Protein AF-A0A971B0M5-F1 (afdb_monomer_lite)

Foldseek 3Di:
DDPPDWDDDPQFHTFDDDPDQAWTWDWGDQPNDIDIDTFRDHPPPVCVVVSVVVVSVVSVVCSVCVVVVVLVVLVVVLVVVCVVVVPDRDDSVRSVVVVVVVVVVVVVVVVDDDDD

Secondary structure (DSSP, 8-state):
------EEETTTEEEEPPSSSSEEEEEEEETTEEEEEEEE--S-GGGHHHHHHHHHHHHHHHHHTHHHHHHHHHHHHHHHHHHH-TTSPPPHHHHHHHHHHHHHHHHHHTT-----

pLDDT: mean 78.03, std 14.75, range [38.59, 94.31]

Radius of gyration: 19.49 Å; chains: 1; bounding box: 58×27×53 Å

Structure (mmCIF, N/CA/C/O backbone):
data_AF-A0A971B0M5-F1
#
_entry.id   AF-A0A971B0M5-F1
#
loop_
_atom_site.group_PDB
_atom_site.id
_atom_site.type_symbol
_atom_site.label_atom_id
_atom_site.label_alt_id
_atom_site.label_comp_id
_atom_site.label_asym_id
_atom_site.label_entity_id
_atom_site.label_seq_id
_atom_site.pdbx_PDB_ins_code
_atom_site.Cartn_x
_atom_site.Cartn_y
_atom_site.Cartn_z
_atom_site.occupancy
_atom_site.B_iso_or_equiv
_atom_site.auth_seq_id
_atom_site.auth_comp_id
_atom_site.auth_asym_id
_atom_site.auth_atom_id
_atom_site.pdbx_PDB_model_num
ATOM 1 N N . MET A 1 1 ? 13.603 8.954 -29.233 1.00 38.59 1 MET A N 1
ATOM 2 C CA . MET A 1 1 ? 12.418 8.957 -28.355 1.00 38.59 1 MET A CA 1
ATOM 3 C C . MET A 1 1 ? 12.386 7.559 -27.781 1.00 38.59 1 MET A C 1
ATOM 5 O O . MET A 1 1 ? 12.290 6.630 -28.573 1.00 38.59 1 MET A O 1
ATOM 9 N N . ALA A 1 2 ? 12.732 7.412 -26.501 1.00 42.81 2 ALA A N 1
ATOM 10 C CA . ALA A 1 2 ? 12.862 6.099 -25.876 1.00 42.81 2 ALA A CA 1
ATOM 11 C C . ALA A 1 2 ? 11.480 5.440 -25.838 1.00 42.81 2 ALA A C 1
ATOM 13 O O . ALA A 1 2 ? 10.493 6.097 -25.517 1.00 42.81 2 ALA A O 1
ATOM 14 N N . SER A 1 3 ? 11.427 4.183 -26.268 1.00 47.09 3 SER A N 1
ATOM 15 C CA . SER A 1 3 ? 10.258 3.318 -26.146 1.00 47.09 3 SER A CA 1
ATOM 16 C C . SER A 1 3 ? 10.097 3.031 -24.661 1.00 47.09 3 SER A C 1
ATOM 18 O O . SER A 1 3 ? 10.818 2.192 -24.130 1.00 47.09 3 SER A O 1
ATOM 20 N N . SER A 1 4 ? 9.266 3.801 -23.960 1.00 60.88 4 SER A N 1
ATOM 21 C CA . SER A 1 4 ? 8.903 3.466 -22.586 1.00 60.88 4 SER A CA 1
ATOM 22 C C . SER A 1 4 ? 7.734 2.504 -22.694 1.00 60.88 4 SER A C 1
ATOM 24 O O . SER A 1 4 ? 6.579 2.910 -22.691 1.00 60.88 4 SER A O 1
ATOM 26 N N . ASP A 1 5 ? 8.048 1.243 -22.957 1.00 77.81 5 ASP A N 1
ATOM 27 C CA . ASP A 1 5 ? 7.043 0.192 -22.944 1.00 77.81 5 ASP A CA 1
ATOM 28 C C . ASP A 1 5 ? 6.656 -0.081 -21.483 1.00 77.81 5 ASP A C 1
ATOM 30 O O . ASP A 1 5 ? 7.489 0.024 -20.577 1.00 77.81 5 ASP A O 1
ATOM 34 N N . GLU A 1 6 ? 5.379 -0.377 -21.253 1.00 86.62 6 GLU A N 1
ATOM 35 C CA . GLU A 1 6 ? 4.846 -0.748 -19.941 1.00 86.62 6 GLU A CA 1
ATOM 36 C C . GLU A 1 6 ? 5.714 -1.830 -19.276 1.00 86.62 6 GLU A C 1
ATOM 38 O O . GLU A 1 6 ? 6.211 -2.755 -19.931 1.00 86.62 6 GLU A O 1
ATOM 43 N N . ILE A 1 7 ? 5.884 -1.744 -17.956 1.00 87.12 7 ILE A N 1
ATOM 44 C CA . ILE A 1 7 ? 6.569 -2.795 -17.198 1.00 87.12 7 ILE A CA 1
ATOM 45 C C . ILE A 1 7 ? 5.506 -3.744 -16.666 1.00 87.12 7 ILE A C 1
ATOM 47 O O . ILE A 1 7 ? 4.714 -3.383 -15.799 1.00 87.12 7 ILE A O 1
ATOM 51 N N . HIS A 1 8 ? 5.517 -4.982 -17.153 1.00 88.88 8 HIS A N 1
ATOM 52 C CA . HIS A 1 8 ? 4.670 -6.045 -16.624 1.00 88.88 8 HIS A CA 1
ATOM 53 C C . HIS A 1 8 ? 5.453 -6.882 -15.613 1.00 88.88 8 HIS A C 1
ATOM 55 O O . HIS A 1 8 ? 6.397 -7.590 -15.974 1.00 88.88 8 HIS A O 1
ATOM 61 N N . ASP A 1 9 ? 5.037 -6.838 -14.350 1.00 89.12 9 ASP A N 1
ATOM 62 C CA . ASP A 1 9 ? 5.635 -7.615 -13.272 1.00 89.12 9 ASP A CA 1
ATOM 63 C C . ASP A 1 9 ? 4.556 -8.394 -12.499 1.00 89.12 9 ASP A C 1
ATOM 65 O O . ASP A 1 9 ? 3.501 -7.851 -12.182 1.00 89.12 9 ASP A O 1
ATOM 69 N N . PRO A 1 10 ? 4.783 -9.674 -12.155 1.00 87.69 10 PRO A N 1
ATOM 70 C CA . PRO A 1 10 ? 3.789 -10.472 -11.436 1.00 87.69 10 PRO A CA 1
ATOM 71 C C . PRO A 1 10 ? 3.489 -9.977 -10.012 1.00 87.69 10 PRO A C 1
ATOM 73 O O . PRO A 1 10 ? 2.485 -10.391 -9.442 1.00 87.69 10 PRO A O 1
ATOM 76 N N . VAL A 1 11 ? 4.358 -9.152 -9.420 1.00 90.75 11 VAL A N 1
ATOM 77 C CA . VAL A 1 11 ? 4.182 -8.577 -8.078 1.00 90.75 11 VAL A CA 1
ATOM 78 C C . VAL A 1 11 ? 3.625 -7.159 -8.163 1.00 90.75 11 VAL A C 1
ATOM 80 O O . VAL A 1 11 ?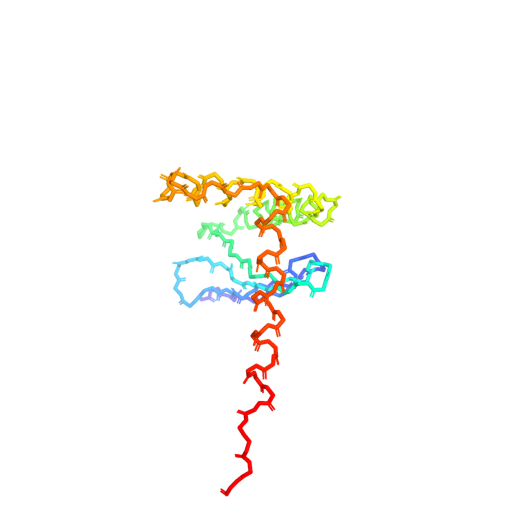 2.736 -6.816 -7.392 1.00 90.75 11 VAL A O 1
ATOM 83 N N . LEU A 1 12 ? 4.142 -6.339 -9.082 1.00 89.69 12 LEU A N 1
ATOM 84 C CA . LEU A 1 12 ? 3.735 -4.931 -9.212 1.00 89.69 12 LEU A CA 1
ATOM 85 C C . LEU A 1 12 ? 2.543 -4.719 -10.155 1.00 89.69 12 LEU A C 1
ATOM 87 O O . LEU A 1 12 ? 2.043 -3.607 -10.264 1.00 89.69 12 LEU A O 1
ATOM 91 N N . GLY A 1 13 ? 2.094 -5.757 -10.859 1.00 88.56 13 GLY A N 1
ATOM 92 C CA . GLY A 1 13 ? 1.100 -5.607 -11.913 1.00 88.56 13 GLY A CA 1
ATOM 93 C C . GLY A 1 13 ? 1.696 -4.936 -13.150 1.00 88.56 13 GLY A C 1
ATOM 94 O O . GLY A 1 13 ? 2.846 -5.181 -13.522 1.00 88.56 13 GLY A O 1
ATOM 95 N N . THR A 1 14 ? 0.889 -4.122 -13.826 1.00 91.38 14 THR A N 1
ATOM 96 C CA . THR A 1 14 ? 1.349 -3.345 -14.983 1.00 91.38 14 THR A CA 1
ATOM 97 C C . THR A 1 14 ? 1.656 -1.928 -14.531 1.00 91.38 14 THR A C 1
ATOM 99 O O . THR A 1 14 ? 0.761 -1.237 -14.053 1.00 91.38 14 THR A O 1
ATOM 102 N N . LEU A 1 15 ? 2.915 -1.516 -14.679 1.00 89.94 15 LEU A N 1
ATOM 103 C CA . LEU A 1 15 ? 3.342 -0.142 -14.467 1.00 89.94 15 LEU A CA 1
ATOM 104 C C . LEU A 1 15 ? 3.320 0.599 -15.799 1.00 89.94 15 LEU A C 1
ATOM 106 O O . LEU A 1 15 ? 4.006 0.218 -16.755 1.00 89.94 15 LEU A O 1
ATOM 110 N N . VAL A 1 16 ? 2.562 1.682 -15.825 1.00 89.50 16 VAL A N 1
ATOM 111 C CA . VAL A 1 16 ? 2.438 2.593 -16.950 1.00 89.50 16 VAL A CA 1
ATOM 112 C C . VAL A 1 16 ? 3.451 3.727 -16.762 1.00 89.50 16 VAL A C 1
ATOM 114 O O . VAL A 1 16 ? 3.527 4.311 -15.675 1.00 89.50 16 VAL A O 1
ATOM 117 N N . PRO A 1 17 ? 4.269 4.032 -17.784 1.00 85.69 17 PRO A N 1
ATOM 118 C CA . PRO A 1 17 ? 5.173 5.170 -17.727 1.00 85.69 17 PRO A CA 1
ATOM 119 C C . PRO A 1 17 ? 4.394 6.488 -17.697 1.00 85.69 17 PRO A C 1
ATOM 121 O O . PRO A 1 17 ? 3.337 6.590 -18.321 1.00 85.69 17 PRO A O 1
ATOM 124 N N . PRO A 1 18 ? 4.928 7.523 -17.039 1.00 81.50 18 PRO A N 1
ATOM 125 C CA . PRO A 1 18 ? 4.285 8.827 -17.015 1.00 81.50 18 PRO A CA 1
ATOM 126 C C . PRO A 1 18 ? 4.415 9.555 -18.366 1.00 81.50 18 PRO A C 1
ATOM 128 O O . PRO A 1 18 ? 5.421 9.426 -19.069 1.00 81.50 18 PRO A O 1
ATOM 131 N N . ASP A 1 19 ? 3.416 10.381 -18.699 1.00 73.88 19 ASP A N 1
ATOM 132 C CA . ASP A 1 19 ? 3.407 11.230 -19.907 1.00 73.88 19 ASP A CA 1
ATOM 133 C C . ASP A 1 19 ? 4.459 12.366 -19.861 1.00 73.88 19 ASP A C 1
ATOM 135 O O . ASP A 1 19 ? 4.890 12.887 -20.893 1.00 73.88 19 ASP A O 1
ATOM 139 N N . GLU A 1 20 ? 4.898 12.740 -18.659 1.00 71.69 20 GLU A N 1
ATOM 140 C CA . GLU A 1 20 ? 5.964 13.706 -18.361 1.00 71.69 20 GLU A CA 1
ATOM 141 C C . GLU A 1 20 ? 6.987 13.055 -17.406 1.00 71.69 20 GLU A C 1
ATOM 143 O O . GLU A 1 20 ? 6.683 12.020 -16.823 1.00 71.69 20 GLU A O 1
ATOM 148 N N . PRO A 1 21 ? 8.205 13.596 -17.197 1.00 68.94 21 PRO A N 1
ATOM 149 C CA . PRO A 1 21 ? 9.109 13.062 -16.174 1.00 68.94 21 PRO A CA 1
ATOM 150 C C . PRO A 1 21 ? 8.403 12.979 -14.811 1.00 68.94 21 PRO A C 1
ATOM 152 O O . PRO A 1 21 ? 8.003 14.007 -14.266 1.00 68.94 21 PRO A O 1
ATOM 155 N N . GLY A 1 22 ? 8.238 11.770 -14.272 1.00 73.81 22 GLY A N 1
ATOM 156 C CA . GLY A 1 22 ? 7.394 11.551 -13.101 1.00 73.81 22 GLY A CA 1
ATOM 157 C C . GLY A 1 22 ? 7.373 10.105 -12.612 1.00 73.81 22 GLY A C 1
ATOM 158 O O . GLY A 1 22 ? 8.252 9.304 -12.939 1.00 73.81 22 GLY A O 1
ATOM 159 N N . CYS A 1 23 ? 6.355 9.787 -11.818 1.00 85.56 23 CYS A N 1
ATOM 160 C CA . CYS A 1 23 ? 6.171 8.464 -11.240 1.00 85.56 23 CYS A CA 1
ATOM 161 C C . CYS A 1 23 ? 5.561 7.496 -12.253 1.00 85.56 23 CYS A C 1
ATOM 163 O O . CYS A 1 23 ? 4.607 7.830 -12.945 1.00 85.56 23 CYS A O 1
ATOM 165 N N . TRP A 1 24 ? 6.085 6.278 -12.295 1.00 88.94 24 TRP A N 1
ATOM 166 C CA . TRP A 1 24 ? 5.402 5.161 -12.930 1.00 88.94 24 TRP A CA 1
ATOM 167 C C . TRP A 1 24 ? 4.258 4.714 -12.036 1.00 88.94 24 TRP A C 1
ATOM 169 O O . TRP A 1 24 ? 4.457 4.524 -10.834 1.00 88.94 24 TRP A O 1
ATOM 179 N N . GLU A 1 25 ? 3.085 4.532 -12.620 1.00 90.62 25 GLU A N 1
ATOM 180 C CA . GLU A 1 25 ? 1.870 4.216 -11.879 1.00 90.62 25 GLU A CA 1
ATOM 181 C C . GLU A 1 25 ? 1.369 2.832 -12.255 1.00 90.62 25 GLU A C 1
ATOM 183 O O . GLU A 1 25 ? 1.443 2.416 -13.409 1.00 90.62 25 GLU A O 1
ATOM 188 N N . GLY A 1 26 ? 0.860 2.103 -11.278 1.00 90.31 26 GLY A N 1
ATOM 189 C CA . GLY A 1 26 ? 0.230 0.819 -11.512 1.00 90.31 26 GLY A CA 1
ATOM 190 C C . GLY A 1 26 ? -0.695 0.454 -10.376 1.00 90.31 26 GLY A C 1
ATOM 191 O O . GLY A 1 26 ? -0.816 1.170 -9.383 1.00 90.31 26 GLY A O 1
ATOM 192 N N . THR A 1 27 ? -1.318 -0.702 -10.523 1.00 91.19 27 THR A N 1
ATOM 193 C CA . THR A 1 27 ? -2.294 -1.195 -9.563 1.00 91.19 27 THR A CA 1
ATOM 194 C C . THR A 1 27 ? -2.005 -2.659 -9.270 1.00 91.19 27 THR A C 1
ATOM 196 O O . THR A 1 27 ? -1.757 -3.458 -10.178 1.00 91.19 27 THR A O 1
ATOM 199 N N . VAL A 1 28 ? -2.030 -3.013 -7.988 1.00 90.50 28 VAL A N 1
ATOM 200 C CA . VAL A 1 28 ? -1.725 -4.353 -7.480 1.00 90.50 28 VAL A CA 1
ATOM 201 C C . VAL A 1 28 ? -2.833 -4.810 -6.537 1.00 90.50 28 VAL A C 1
ATOM 203 O O . VAL A 1 28 ? -3.297 -4.054 -5.689 1.00 90.50 28 VAL A O 1
ATOM 206 N N . ASP A 1 29 ? -3.233 -6.077 -6.663 1.00 86.50 29 ASP A N 1
ATOM 207 C CA . ASP A 1 29 ? -4.103 -6.724 -5.683 1.00 86.50 29 ASP A CA 1
ATOM 208 C C . ASP A 1 29 ? -3.287 -7.181 -4.465 1.00 86.50 29 ASP A C 1
ATOM 210 O O . ASP A 1 29 ? -2.337 -7.968 -4.567 1.00 86.50 29 ASP A O 1
ATOM 214 N N . ILE A 1 30 ? -3.673 -6.692 -3.291 1.00 83.50 30 ILE A N 1
ATOM 215 C CA . ILE A 1 30 ? -3.158 -7.132 -1.998 1.00 83.50 30 ILE A CA 1
ATOM 216 C C . ILE A 1 30 ? -4.323 -7.744 -1.225 1.00 83.50 30 ILE A C 1
ATOM 218 O O . ILE A 1 30 ? -5.103 -7.048 -0.581 1.00 83.50 30 ILE A O 1
ATOM 222 N N . MET A 1 31 ? -4.427 -9.075 -1.275 1.00 80.88 31 MET A N 1
ATOM 223 C CA . MET A 1 31 ? -5.437 -9.850 -0.539 1.00 80.88 31 MET A CA 1
ATOM 224 C C . MET A 1 31 ? -6.885 -9.431 -0.858 1.00 80.88 31 MET A C 1
ATOM 226 O O . MET A 1 31 ? -7.728 -9.374 0.040 1.00 80.88 31 MET A O 1
ATOM 230 N N . GLY A 1 32 ? -7.186 -9.163 -2.131 1.00 79.81 32 GLY A N 1
ATOM 231 C CA . GLY A 1 32 ? -8.513 -8.726 -2.575 1.00 79.81 32 GLY A CA 1
ATOM 232 C C . GLY A 1 32 ? -8.769 -7.223 -2.437 1.00 79.81 32 GLY A C 1
ATOM 233 O O . GLY A 1 32 ? -9.896 -6.789 -2.680 1.00 79.81 32 GLY A O 1
ATOM 234 N N . LEU A 1 33 ? -7.766 -6.443 -2.019 1.00 79.75 33 LEU A N 1
ATOM 235 C CA . LEU A 1 33 ? -7.791 -4.985 -2.069 1.00 79.75 33 LEU A CA 1
ATOM 236 C C . LEU A 1 33 ? -6.961 -4.500 -3.256 1.00 79.75 33 LEU A C 1
ATOM 238 O O . LEU A 1 33 ? -5.776 -4.813 -3.358 1.00 79.75 33 LEU A O 1
ATOM 242 N N . GLU A 1 34 ? -7.576 -3.690 -4.105 1.00 85.06 34 GLU A N 1
ATOM 243 C CA . GLU A 1 34 ? -6.894 -2.992 -5.187 1.00 85.06 34 GLU A CA 1
ATOM 244 C C . GLU A 1 34 ? -6.109 -1.801 -4.611 1.00 85.06 34 GLU A C 1
ATOM 246 O O . GLU A 1 34 ? -6.687 -0.927 -3.962 1.00 85.06 34 GLU A O 1
ATOM 251 N N . VAL A 1 35 ? -4.785 -1.806 -4.782 1.00 84.50 35 VAL A N 1
ATOM 252 C CA . VAL A 1 35 ? -3.867 -0.796 -4.241 1.00 84.50 35 VAL A CA 1
ATOM 253 C C . VAL A 1 35 ? -3.113 -0.126 -5.380 1.00 84.50 35 VAL A C 1
ATOM 255 O O . VAL A 1 35 ? -2.409 -0.790 -6.145 1.00 84.50 35 VAL A O 1
ATOM 258 N N . ASP A 1 36 ? -3.218 1.198 -5.443 1.00 89.44 36 ASP A N 1
ATOM 259 C CA . ASP A 1 36 ? -2.435 2.016 -6.362 1.00 89.44 36 ASP A CA 1
ATOM 260 C C . ASP A 1 36 ? -0.987 2.125 -5.877 1.00 89.44 36 ASP A C 1
ATOM 262 O O . ASP A 1 36 ? -0.711 2.403 -4.705 1.00 89.44 36 ASP A O 1
ATOM 266 N N . ILE A 1 37 ? -0.047 1.921 -6.793 1.00 89.88 37 ILE A N 1
ATOM 267 C CA . ILE A 1 37 ? 1.384 2.086 -6.563 1.00 89.88 37 ILE A CA 1
ATOM 268 C C . ILE A 1 37 ? 1.933 3.169 -7.482 1.00 89.88 37 ILE A C 1
ATOM 270 O O . ILE A 1 37 ? 1.661 3.196 -8.679 1.00 89.88 37 ILE A O 1
ATOM 274 N N . ALA A 1 38 ? 2.754 4.042 -6.908 1.00 90.06 38 ALA A N 1
ATOM 275 C CA . ALA A 1 38 ? 3.487 5.069 -7.629 1.00 90.06 38 ALA A CA 1
ATOM 276 C C . ALA A 1 38 ? 4.979 4.907 -7.328 1.00 90.06 38 ALA A C 1
ATOM 278 O O . ALA A 1 38 ? 5.395 4.915 -6.167 1.00 90.06 38 ALA A O 1
ATOM 279 N N . ILE A 1 39 ? 5.786 4.737 -8.372 1.00 88.25 39 ILE A N 1
ATOM 280 C CA . ILE A 1 39 ? 7.224 4.497 -8.275 1.00 88.25 39 ILE A CA 1
ATOM 281 C C . ILE A 1 39 ? 7.945 5.649 -8.963 1.00 88.25 39 ILE A C 1
ATOM 283 O O . ILE A 1 39 ? 7.895 5.788 -10.184 1.00 88.25 39 ILE A O 1
ATOM 287 N N . ASP A 1 40 ? 8.642 6.466 -8.179 1.00 87.19 40 ASP A N 1
ATOM 288 C CA . ASP A 1 40 ? 9.512 7.506 -8.721 1.00 87.19 40 ASP A CA 1
ATOM 289 C C . ASP A 1 40 ? 10.769 6.856 -9.309 1.00 87.19 40 ASP A C 1
ATOM 291 O O . ASP A 1 40 ? 11.620 6.320 -8.590 1.00 87.19 40 ASP A O 1
ATOM 295 N N . ILE A 1 41 ? 10.851 6.857 -10.638 1.00 76.31 41 ILE A N 1
ATOM 296 C CA . ILE A 1 41 ? 11.998 6.344 -11.374 1.00 76.31 41 ILE A CA 1
ATOM 297 C C . ILE A 1 41 ? 12.734 7.569 -11.922 1.00 76.31 41 ILE A C 1
ATOM 299 O O . ILE A 1 41 ? 12.311 8.138 -12.933 1.00 76.31 41 ILE A O 1
ATOM 303 N N . PRO A 1 42 ? 13.845 7.993 -11.290 1.00 70.12 42 PRO A N 1
ATOM 304 C CA . PRO A 1 42 ? 14.632 9.099 -11.795 1.00 70.12 42 PRO A CA 1
ATOM 305 C C . PRO A 1 42 ? 15.080 8.739 -13.208 1.00 70.12 42 PRO A C 1
ATOM 307 O O . PRO A 1 42 ? 15.491 7.607 -13.450 1.00 70.12 42 PRO A O 1
ATOM 310 N N . GLY A 1 43 ? 15.021 9.700 -14.135 1.00 65.19 43 GLY A N 1
ATOM 311 C CA . GLY A 1 43 ? 15.207 9.500 -15.583 1.00 65.19 43 GLY A CA 1
ATOM 312 C C . GLY A 1 43 ? 16.571 8.958 -16.053 1.00 65.19 43 GLY A C 1
ATOM 313 O O . GLY A 1 43 ? 16.924 9.129 -17.217 1.00 65.19 43 GLY A O 1
ATOM 314 N N . ASN A 1 44 ? 17.365 8.341 -15.173 1.00 68.69 44 ASN A N 1
ATOM 315 C CA . ASN A 1 44 ? 18.442 7.439 -15.543 1.00 68.69 44 ASN A CA 1
ATOM 316 C C . ASN A 1 44 ? 17.908 5.990 -15.597 1.00 68.69 44 ASN A C 1
ATOM 318 O O . ASN A 1 44 ? 17.574 5.382 -14.585 1.00 68.69 44 ASN A O 1
ATOM 322 N N . GLU A 1 45 ? 17.868 5.405 -16.792 1.00 68.06 45 GLU A N 1
ATOM 323 C CA . GLU A 1 45 ? 17.426 4.012 -16.986 1.00 68.06 45 GLU A CA 1
ATOM 324 C C . GLU A 1 45 ? 18.335 2.996 -16.265 1.00 68.06 45 GLU A C 1
ATOM 326 O O . GLU A 1 45 ? 17.912 1.886 -15.957 1.00 68.06 45 GLU A O 1
ATOM 331 N N . SER A 1 46 ? 19.572 3.378 -15.920 1.00 76.62 46 SER A N 1
ATOM 332 C CA . SER A 1 46 ? 20.535 2.510 -15.227 1.00 76.62 46 SER A CA 1
ATOM 333 C C . SER A 1 46 ? 20.107 2.058 -13.828 1.00 76.62 46 SER A C 1
ATOM 335 O O . SER A 1 46 ? 20.678 1.103 -13.307 1.00 76.62 46 SER A O 1
ATOM 337 N N . GLN A 1 47 ? 19.145 2.741 -13.203 1.00 80.19 47 GLN A N 1
ATOM 338 C CA . GLN A 1 47 ? 18.625 2.392 -11.876 1.00 80.19 47 GLN A CA 1
ATOM 339 C C . GLN A 1 47 ? 17.231 1.765 -11.921 1.00 80.19 47 GLN A C 1
ATOM 341 O O . GLN A 1 47 ? 16.753 1.317 -10.879 1.00 80.19 47 GLN A O 1
ATOM 346 N N . LEU A 1 48 ? 16.606 1.688 -13.102 1.00 81.31 48 LEU A N 1
ATOM 347 C CA . LEU A 1 48 ? 15.242 1.194 -13.269 1.00 81.31 48 LEU A CA 1
ATOM 348 C C . LEU A 1 48 ? 15.060 -0.187 -12.626 1.00 81.31 48 LEU A C 1
ATOM 350 O O . LEU A 1 48 ? 14.192 -0.366 -11.776 1.00 81.31 48 LEU A O 1
ATOM 354 N N . GLU A 1 49 ? 15.929 -1.141 -12.965 1.00 83.50 49 GLU A N 1
ATOM 355 C CA . GLU A 1 49 ? 15.856 -2.509 -12.440 1.00 83.50 49 GLU A CA 1
ATOM 356 C C . GLU A 1 49 ? 15.985 -2.563 -10.912 1.00 83.50 49 GLU A C 1
ATOM 358 O O . GLU A 1 49 ? 15.273 -3.320 -10.257 1.00 83.50 49 GLU A O 1
ATOM 363 N N . ALA A 1 50 ? 16.869 -1.747 -10.330 1.00 87.44 50 ALA A N 1
ATOM 364 C CA . ALA A 1 50 ? 17.092 -1.722 -8.887 1.00 87.44 50 ALA A CA 1
ATOM 365 C C . ALA A 1 50 ? 15.898 -1.120 -8.133 1.00 87.44 50 ALA A C 1
ATOM 367 O O . ALA A 1 50 ? 15.518 -1.621 -7.075 1.00 87.44 50 ALA A O 1
ATOM 368 N N . ILE A 1 51 ? 15.287 -0.071 -8.686 1.00 88.50 51 ILE A N 1
ATOM 369 C CA . ILE A 1 51 ? 14.113 0.586 -8.101 1.00 88.50 51 ILE A CA 1
ATOM 370 C C . ILE A 1 51 ? 12.891 -0.326 -8.194 1.00 88.50 51 ILE A C 1
ATOM 372 O O . ILE A 1 51 ? 12.190 -0.512 -7.202 1.00 88.50 51 ILE A O 1
ATOM 376 N N . VAL A 1 52 ? 12.680 -0.962 -9.349 1.00 87.50 52 VAL A N 1
ATOM 377 C CA . VAL A 1 52 ? 11.617 -1.957 -9.533 1.00 87.50 52 VAL A CA 1
ATOM 378 C C . VAL A 1 52 ? 11.820 -3.140 -8.583 1.00 87.50 52 VAL A C 1
ATOM 380 O O . VAL A 1 52 ? 10.872 -3.562 -7.926 1.00 87.50 52 VAL A O 1
ATOM 383 N N . ALA A 1 53 ? 13.047 -3.652 -8.437 1.00 90.25 53 ALA A N 1
ATOM 384 C CA . ALA A 1 53 ? 13.342 -4.724 -7.485 1.00 90.25 53 ALA A CA 1
ATOM 385 C C . ALA A 1 53 ? 13.022 -4.322 -6.037 1.00 90.25 53 ALA A C 1
ATOM 387 O O . ALA A 1 53 ? 12.383 -5.089 -5.319 1.00 90.25 53 ALA A O 1
ATOM 388 N N . PHE A 1 54 ? 13.393 -3.108 -5.627 1.00 91.00 54 PHE A N 1
ATOM 389 C CA . PHE A 1 54 ? 13.062 -2.592 -4.301 1.00 91.00 54 PHE A CA 1
ATOM 390 C C . PHE A 1 54 ? 11.547 -2.449 -4.095 1.00 91.00 54 PHE A C 1
ATOM 392 O O . PHE A 1 54 ? 11.020 -2.893 -3.076 1.00 91.00 54 PHE A O 1
ATOM 399 N N . ALA A 1 55 ? 10.821 -1.907 -5.076 1.00 91.25 55 ALA A N 1
ATOM 400 C CA . ALA A 1 55 ? 9.364 -1.805 -5.014 1.00 91.25 55 ALA A CA 1
ATOM 401 C C . ALA A 1 55 ? 8.705 -3.185 -4.838 1.00 91.25 55 ALA A C 1
ATOM 403 O O . ALA A 1 55 ? 7.782 -3.334 -4.036 1.00 91.25 55 ALA A O 1
ATOM 404 N N . LYS A 1 56 ? 9.221 -4.222 -5.514 1.00 92.19 56 LYS A N 1
ATOM 405 C CA . LYS A 1 56 ? 8.744 -5.606 -5.346 1.00 92.19 56 LYS A CA 1
ATOM 406 C C . LYS A 1 56 ? 8.948 -6.115 -3.931 1.00 92.19 56 LYS A C 1
ATOM 408 O O . LYS A 1 56 ? 8.048 -6.739 -3.380 1.00 92.19 56 LYS A O 1
ATOM 413 N N . GLU A 1 57 ? 10.114 -5.867 -3.341 1.00 94.31 57 GLU A N 1
ATOM 414 C CA . GLU A 1 57 ? 10.385 -6.262 -1.956 1.00 94.31 57 GLU A CA 1
ATOM 415 C C . GLU A 1 57 ? 9.408 -5.597 -0.983 1.00 94.31 57 GLU A C 1
ATOM 417 O O . GLU A 1 57 ? 8.905 -6.265 -0.079 1.00 94.31 57 GLU A O 1
ATOM 422 N N . VAL A 1 58 ? 9.078 -4.321 -1.201 1.00 90.25 58 VAL A N 1
ATOM 423 C CA . VAL A 1 58 ? 8.086 -3.598 -0.393 1.00 90.25 58 VAL A CA 1
ATOM 424 C C . VAL A 1 58 ? 6.696 -4.217 -0.538 1.00 90.25 58 VAL A C 1
ATOM 426 O O . VAL A 1 58 ? 6.072 -4.532 0.474 1.00 90.25 58 VAL A O 1
ATOM 429 N N . VAL A 1 59 ? 6.217 -4.453 -1.763 1.00 90.62 59 VAL A N 1
ATOM 430 C CA . VAL A 1 59 ? 4.893 -5.063 -1.989 1.00 90.62 59 VAL A CA 1
ATOM 431 C C . VAL A 1 59 ? 4.819 -6.467 -1.388 1.00 90.62 59 VAL A C 1
ATOM 433 O O . VAL A 1 59 ? 3.865 -6.777 -0.676 1.00 90.62 59 VAL A O 1
ATOM 436 N N . LEU A 1 60 ? 5.846 -7.300 -1.584 1.00 91.69 60 LEU A N 1
ATOM 437 C CA . LEU A 1 60 ? 5.915 -8.636 -0.982 1.00 91.69 60 LEU A CA 1
ATOM 438 C C . LEU A 1 60 ? 5.939 -8.573 0.548 1.00 91.69 60 LEU A C 1
ATOM 440 O O . LEU A 1 60 ? 5.310 -9.399 1.212 1.00 91.69 60 LEU A O 1
ATOM 444 N N . PHE A 1 61 ? 6.643 -7.596 1.123 1.00 90.56 61 PHE A N 1
ATOM 445 C CA . PHE A 1 61 ? 6.644 -7.376 2.564 1.00 90.56 61 PHE A CA 1
ATOM 446 C C . PHE A 1 61 ? 5.248 -7.008 3.072 1.00 90.56 61 PHE A C 1
ATOM 448 O O . PHE A 1 61 ? 4.800 -7.595 4.058 1.00 90.56 61 PHE A O 1
ATOM 455 N N . VAL A 1 62 ? 4.551 -6.087 2.399 1.00 87.44 62 VAL A N 1
ATOM 456 C CA . VAL A 1 62 ? 3.179 -5.693 2.753 1.00 87.44 62 VAL A CA 1
ATOM 457 C C . VAL A 1 62 ? 2.235 -6.887 2.641 1.00 87.44 62 VAL A C 1
ATOM 459 O O . VAL A 1 62 ? 1.517 -7.164 3.594 1.00 87.44 62 VAL A O 1
ATOM 462 N N . GLN A 1 63 ? 2.294 -7.654 1.550 1.00 87.81 63 GLN A N 1
ATOM 463 C CA . GLN A 1 63 ? 1.489 -8.868 1.371 1.00 87.81 63 GLN A CA 1
ATOM 464 C C . GLN A 1 63 ? 1.739 -9.901 2.482 1.00 87.81 63 GLN A C 1
ATOM 466 O O . GLN A 1 63 ? 0.798 -10.488 3.010 1.00 87.81 63 GLN A O 1
ATOM 471 N N . ALA A 1 64 ? 2.997 -10.113 2.877 1.00 90.38 64 ALA A N 1
ATOM 472 C CA . ALA A 1 64 ? 3.348 -11.073 3.924 1.00 90.38 64 ALA A CA 1
ATOM 473 C C . ALA A 1 64 ? 3.000 -10.596 5.346 1.00 90.38 64 ALA A C 1
ATOM 475 O O . ALA A 1 64 ? 2.875 -11.419 6.253 1.00 90.38 64 ALA A O 1
ATOM 476 N N . ASN A 1 65 ? 2.873 -9.283 5.558 1.00 89.12 65 ASN A N 1
ATOM 477 C CA . ASN A 1 65 ? 2.659 -8.671 6.873 1.00 89.12 65 ASN A CA 1
ATOM 478 C C . ASN A 1 65 ? 1.350 -7.879 6.948 1.00 89.12 65 ASN A C 1
ATOM 480 O O . ASN A 1 65 ? 1.203 -7.032 7.829 1.00 89.12 65 ASN A O 1
ATOM 484 N N . GLU A 1 66 ? 0.410 -8.161 6.050 1.00 84.19 66 GLU A N 1
ATOM 485 C CA . GLU A 1 66 ? -0.792 -7.364 5.819 1.00 84.19 66 GLU A CA 1
ATOM 486 C C . GLU A 1 66 ? -1.531 -7.051 7.122 1.00 84.19 66 GLU A C 1
ATOM 488 O O . GLU A 1 66 ? -1.740 -5.884 7.439 1.00 84.19 66 GLU A O 1
ATOM 493 N N . SER A 1 67 ? -1.816 -8.062 7.947 1.00 82.94 67 SER A N 1
ATOM 494 C CA . SER A 1 67 ? -2.571 -7.853 9.188 1.00 82.94 67 SER A CA 1
ATOM 495 C C . SER A 1 67 ? -1.850 -6.917 10.159 1.00 82.94 67 SER A C 1
ATOM 497 O O . SER A 1 67 ? -2.478 -6.072 10.789 1.00 82.94 67 SER A O 1
ATOM 499 N N . ARG A 1 68 ? -0.516 -6.997 10.233 1.00 85.25 68 ARG A N 1
ATOM 500 C CA . ARG A 1 68 ? 0.289 -6.105 11.077 1.00 85.25 68 ARG A CA 1
ATOM 501 C C . ARG A 1 68 ? 0.349 -4.686 10.507 1.00 85.25 68 ARG A C 1
ATOM 503 O O . ARG A 1 68 ? 0.321 -3.723 11.273 1.00 85.25 68 ARG A O 1
ATOM 510 N N . VAL A 1 69 ? 0.459 -4.548 9.185 1.00 82.88 69 VAL A N 1
ATOM 511 C CA . VAL A 1 69 ? 0.425 -3.243 8.506 1.00 82.88 69 VAL A CA 1
ATOM 512 C C . VAL A 1 69 ? -0.934 -2.583 8.733 1.00 82.88 69 VAL A C 1
ATOM 514 O O . VAL A 1 69 ? -0.980 -1.425 9.140 1.00 82.88 69 VAL A O 1
ATOM 517 N N . ARG A 1 70 ? -2.026 -3.341 8.588 1.00 80.81 70 ARG A N 1
ATOM 518 C CA . ARG A 1 70 ? -3.393 -2.889 8.860 1.00 80.81 70 ARG A CA 1
ATOM 519 C C . ARG A 1 70 ? -3.570 -2.448 10.308 1.00 80.81 70 ARG A C 1
ATOM 521 O O . ARG A 1 70 ? -4.083 -1.363 10.549 1.00 80.81 70 ARG A O 1
ATOM 528 N N . GLU A 1 71 ? -3.117 -3.246 11.273 1.00 84.62 71 GLU A N 1
ATOM 529 C CA . GLU A 1 71 ? -3.164 -2.869 12.692 1.00 84.62 71 GLU A CA 1
ATOM 530 C C . GLU A 1 71 ? -2.377 -1.587 12.976 1.00 84.62 71 GLU A C 1
ATOM 532 O O . GLU A 1 71 ? -2.844 -0.730 13.723 1.00 84.62 71 GLU A O 1
ATOM 537 N N . THR A 1 72 ? -1.202 -1.432 12.364 1.00 86.06 72 THR A N 1
ATOM 538 C CA . THR A 1 72 ? -0.383 -0.222 12.517 1.00 86.06 72 THR A CA 1
ATOM 539 C C . THR A 1 72 ? -1.110 0.996 11.948 1.00 86.06 72 THR A C 1
ATOM 541 O O . THR A 1 72 ? -1.249 1.990 12.653 1.00 86.06 72 THR A O 1
ATOM 544 N N . ALA A 1 73 ? -1.664 0.889 10.737 1.00 82.94 73 ALA A N 1
ATOM 545 C CA . ALA A 1 73 ? -2.421 1.965 10.102 1.00 82.94 73 ALA A CA 1
ATOM 546 C C . ALA A 1 73 ? -3.666 2.368 10.912 1.00 82.94 73 ALA A C 1
ATOM 548 O O . ALA A 1 73 ? -3.931 3.554 11.090 1.00 82.94 73 ALA A O 1
ATOM 549 N N . VAL A 1 74 ? -4.410 1.396 11.455 1.00 84.06 74 VAL A N 1
ATOM 550 C CA . VAL A 1 74 ? -5.570 1.663 12.324 1.00 84.06 74 VAL A CA 1
ATOM 551 C C . VAL A 1 74 ? -5.148 2.416 13.585 1.00 84.06 74 VAL A C 1
ATOM 553 O O . VAL A 1 74 ? -5.829 3.359 13.979 1.00 84.06 74 VAL A O 1
ATOM 556 N N . ASN A 1 75 ? -4.030 2.036 14.205 1.00 85.94 75 ASN A N 1
ATOM 557 C CA . ASN A 1 75 ? -3.538 2.707 15.407 1.00 85.94 75 ASN A CA 1
ATOM 558 C C . ASN A 1 75 ? -3.053 4.136 15.124 1.00 85.94 75 ASN A C 1
ATOM 560 O O . ASN A 1 75 ? -3.345 5.029 15.915 1.00 85.94 75 ASN A O 1
ATOM 564 N N . GLU A 1 76 ? -2.358 4.362 14.007 1.00 87.06 76 GLU A N 1
ATOM 565 C CA . GLU A 1 76 ? -1.919 5.704 13.595 1.00 87.06 76 GLU A CA 1
ATOM 566 C C . GLU A 1 76 ? -3.116 6.617 13.290 1.00 87.06 76 GLU A C 1
ATOM 568 O O . GLU A 1 76 ? -3.177 7.747 13.772 1.00 87.06 76 GLU A O 1
ATOM 573 N N . LEU A 1 77 ? -4.119 6.111 12.564 1.00 85.50 77 LEU A N 1
ATOM 574 C CA . LEU A 1 77 ? -5.354 6.853 12.295 1.00 85.50 77 LEU A CA 1
ATOM 575 C C . LEU A 1 77 ? -6.140 7.145 13.575 1.00 85.50 77 LEU A C 1
ATOM 577 O O . LEU A 1 77 ? -6.644 8.253 13.751 1.00 85.50 77 LEU A O 1
ATOM 581 N N . LEU A 1 78 ? -6.232 6.172 14.482 1.00 87.69 78 LEU A N 1
ATOM 582 C CA . LEU A 1 78 ? -6.877 6.359 15.776 1.00 87.69 78 LEU A CA 1
ATOM 583 C C . LEU A 1 78 ? -6.181 7.439 16.602 1.00 87.69 78 LEU A C 1
ATOM 585 O O . LEU A 1 78 ? -6.849 8.235 17.262 1.00 87.69 78 LEU A O 1
ATOM 589 N N . GLU A 1 79 ? -4.848 7.447 16.603 1.00 88.44 79 GLU A N 1
ATOM 590 C CA . GLU A 1 79 ? -4.077 8.469 17.296 1.00 88.44 79 GLU A CA 1
ATOM 591 C C . GLU A 1 79 ? -4.416 9.857 16.748 1.00 88.44 79 GLU A C 1
ATOM 593 O O . GLU A 1 79 ? -4.766 10.740 17.531 1.00 88.44 79 GLU A O 1
ATOM 598 N N . GLU A 1 80 ? -4.425 10.026 15.426 1.00 87.06 80 GLU A N 1
ATOM 599 C CA . GLU A 1 80 ? -4.790 11.288 14.776 1.00 87.06 80 GLU A CA 1
ATOM 600 C C . GLU A 1 80 ? -6.234 11.713 15.108 1.00 87.06 80 GLU A C 1
ATOM 602 O O . GLU A 1 80 ? -6.487 12.870 15.456 1.00 87.06 80 GLU A O 1
ATOM 607 N N . VAL A 1 81 ? -7.198 10.786 15.076 1.00 85.75 81 VAL A N 1
ATOM 608 C CA . VAL A 1 81 ? -8.599 11.065 15.447 1.00 85.75 81 VAL A CA 1
ATOM 609 C C . VAL A 1 81 ? -8.695 11.509 16.906 1.00 85.75 81 VAL A C 1
ATOM 611 O O . VAL A 1 81 ? -9.298 12.540 17.199 1.00 85.75 81 VAL A O 1
ATOM 614 N N . ASN A 1 82 ? -8.062 10.780 17.824 1.00 87.75 82 ASN A N 1
ATOM 615 C CA . ASN A 1 82 ? -8.104 11.081 19.255 1.00 87.75 82 ASN A CA 1
ATOM 616 C C . ASN A 1 82 ? -7.342 12.363 19.624 1.00 87.75 82 ASN A C 1
ATOM 618 O O . ASN A 1 82 ? -7.647 12.982 20.648 1.00 87.75 82 ASN A O 1
ATOM 622 N N . GLN A 1 83 ? -6.345 12.760 18.830 1.00 88.56 83 GLN A N 1
ATOM 623 C CA . GLN A 1 83 ? -5.673 14.050 18.972 1.00 88.56 83 GLN A CA 1
ATOM 624 C C . GLN A 1 83 ? -6.584 15.208 18.539 1.00 88.56 83 GLN A C 1
ATOM 626 O O . GLN A 1 83 ? -6.600 16.246 19.204 1.00 88.56 83 GLN A O 1
ATOM 631 N N . ASN A 1 84 ? -7.372 15.024 17.477 1.00 86.00 84 ASN A N 1
ATOM 632 C CA . ASN A 1 84 ? -8.259 16.055 16.932 1.00 86.00 84 ASN A CA 1
ATOM 633 C C . ASN A 1 84 ? -9.629 16.141 17.640 1.00 86.00 84 ASN A C 1
ATOM 635 O O . ASN A 1 84 ? -10.231 17.216 17.670 1.00 86.00 84 ASN A O 1
ATOM 639 N N . TRP A 1 85 ? -10.095 15.056 18.270 1.00 80.94 85 TRP A N 1
ATOM 640 C CA . TRP A 1 85 ? -11.329 14.999 19.069 1.00 80.94 85 TRP A CA 1
ATOM 641 C C . TRP A 1 85 ? -11.073 14.429 20.474 1.00 80.94 85 TRP A C 1
ATOM 643 O O . TRP A 1 85 ? -11.423 13.288 20.773 1.00 80.94 85 TRP A O 1
ATOM 653 N N . PRO A 1 86 ? -10.468 15.220 21.377 1.00 74.19 86 PRO A N 1
ATOM 654 C CA . PRO A 1 86 ? -10.010 14.728 22.676 1.00 74.19 86 PRO A CA 1
ATOM 655 C C . PRO A 1 86 ? -11.132 14.393 23.671 1.00 74.19 86 PRO A C 1
ATOM 657 O O . PRO A 1 86 ? -10.856 13.701 24.653 1.00 74.19 86 PRO A O 1
ATOM 660 N N . ASP A 1 87 ? -12.355 14.884 23.443 1.00 79.94 87 ASP A N 1
ATOM 661 C CA . ASP A 1 87 ? -13.503 14.684 24.338 1.00 79.94 87 ASP A CA 1
ATOM 662 C C . ASP A 1 87 ? -14.183 13.315 24.143 1.00 79.94 87 ASP A C 1
ATOM 664 O O . ASP A 1 87 ? -14.741 12.779 25.099 1.00 79.94 87 ASP A O 1
ATOM 668 N N . ASP A 1 88 ? -14.053 12.714 22.954 1.00 78.81 88 ASP A N 1
ATOM 669 C CA . ASP A 1 88 ? -14.650 11.425 22.579 1.00 78.81 88 ASP A CA 1
ATOM 670 C C . ASP A 1 88 ? -13.558 10.456 22.103 1.00 78.81 88 ASP A C 1
ATOM 672 O O . ASP A 1 88 ? -13.535 10.006 20.956 1.00 78.81 88 ASP A O 1
ATOM 676 N N . LYS A 1 89 ? -12.604 10.153 22.993 1.00 81.81 89 LYS A N 1
ATOM 677 C CA . LYS A 1 89 ? -11.522 9.221 22.664 1.00 81.81 89 LYS A CA 1
ATOM 678 C C . LYS A 1 89 ? -12.066 7.824 22.416 1.00 81.81 89 LYS A C 1
ATOM 680 O O . LYS A 1 89 ? -12.596 7.194 23.330 1.00 81.81 89 LYS A O 1
ATOM 685 N N . LEU A 1 90 ? -11.837 7.325 21.211 1.00 82.94 90 LEU A N 1
ATOM 686 C CA . LEU A 1 90 ? -12.175 5.964 20.832 1.00 82.94 90 LEU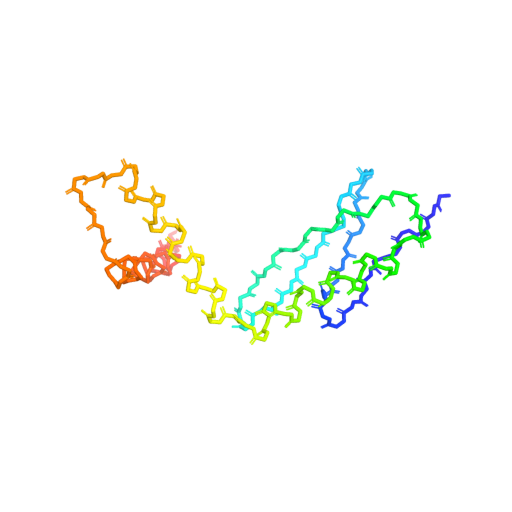 A CA 1
ATOM 687 C C . LEU A 1 90 ? -11.069 5.002 21.271 1.00 82.94 90 LEU A C 1
ATOM 689 O O . LEU A 1 9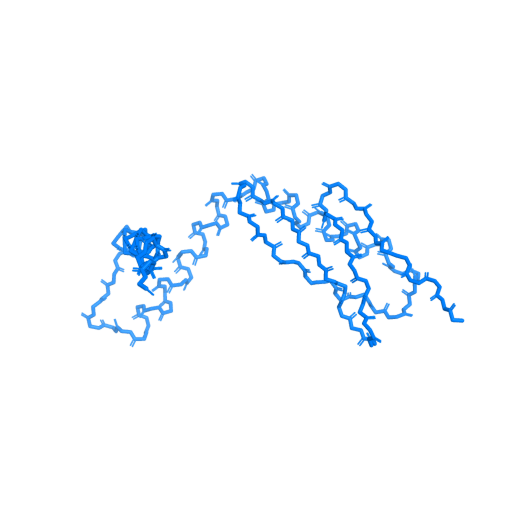0 ? -9.875 5.326 21.248 1.00 82.94 90 LEU A O 1
ATOM 693 N N . THR A 1 91 ? -11.468 3.793 21.650 1.00 86.00 91 THR A N 1
ATOM 694 C CA . THR A 1 91 ? -10.567 2.639 21.695 1.00 86.00 91 THR A CA 1
ATOM 695 C C . THR A 1 91 ? -10.324 2.089 20.285 1.00 86.00 91 THR A C 1
ATOM 697 O O . THR A 1 91 ? -11.070 2.376 19.349 1.00 86.00 91 THR A O 1
ATOM 700 N N . ALA A 1 92 ? -9.280 1.271 20.117 1.00 79.19 92 ALA A N 1
ATOM 701 C CA . ALA A 1 92 ? -8.972 0.652 18.826 1.00 79.19 92 ALA A CA 1
ATOM 702 C C . ALA A 1 92 ? -10.086 -0.266 18.309 1.00 79.19 92 ALA A C 1
ATOM 704 O O . ALA A 1 92 ? -10.293 -0.335 17.100 1.00 79.19 92 ALA A O 1
ATOM 705 N N . ASP A 1 93 ? -10.817 -0.931 19.204 1.00 80.00 93 ASP A N 1
ATOM 706 C CA . ASP A 1 93 ? -11.942 -1.780 18.814 1.00 80.00 93 AS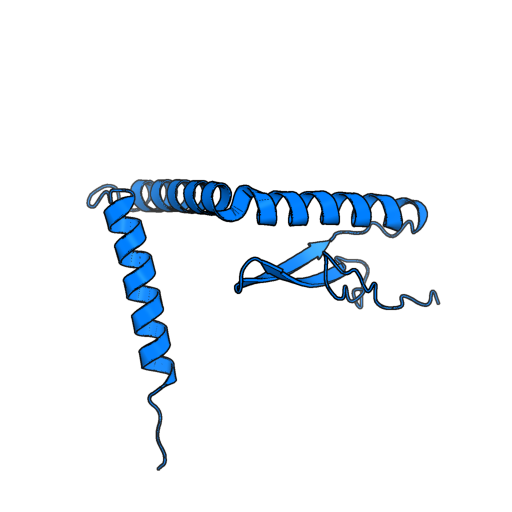P A CA 1
ATOM 707 C C . ASP A 1 93 ? -13.158 -0.935 18.403 1.00 80.00 93 ASP A C 1
ATOM 709 O O . ASP A 1 93 ? -13.719 -1.172 17.341 1.00 80.00 93 ASP A O 1
ATOM 713 N N . GLU A 1 94 ? -13.496 0.125 19.148 1.00 83.06 94 GLU A N 1
ATOM 714 C CA . GLU A 1 94 ? -14.590 1.042 18.773 1.00 83.06 94 GLU A CA 1
ATOM 715 C C . GLU A 1 94 ? -14.329 1.757 17.442 1.00 83.06 94 GLU A 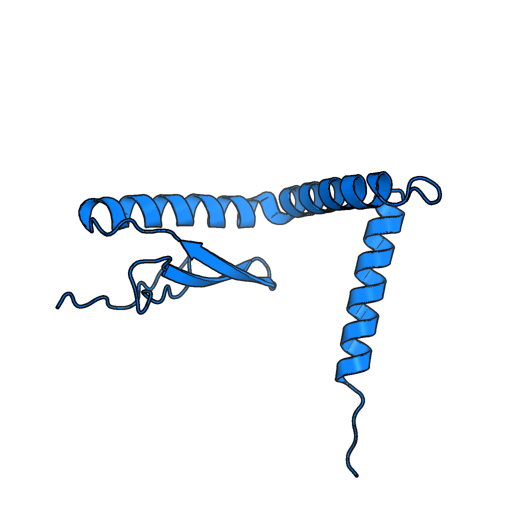C 1
ATOM 717 O O . GLU A 1 94 ? -15.247 1.966 16.649 1.00 83.06 94 GLU A O 1
ATOM 722 N N . PHE A 1 95 ? -13.073 2.122 17.181 1.00 83.25 95 PHE A N 1
ATOM 723 C CA . PHE A 1 95 ? -12.678 2.737 15.920 1.00 83.25 95 PHE A CA 1
ATOM 724 C C . PHE A 1 95 ? -12.672 1.738 14.757 1.00 83.25 95 PHE A C 1
ATOM 726 O O . PHE A 1 95 ? -13.074 2.076 13.647 1.00 83.25 95 PHE A O 1
ATOM 733 N N . ARG A 1 96 ? -12.270 0.484 14.990 1.00 79.44 96 ARG A N 1
ATOM 734 C CA . ARG A 1 96 ? -12.370 -0.565 13.967 1.00 79.44 96 ARG A CA 1
ATOM 735 C C . ARG A 1 96 ? -13.831 -0.840 13.610 1.00 79.44 96 ARG A C 1
ATOM 737 O O . ARG A 1 96 ? -14.170 -0.862 12.429 1.00 79.44 96 ARG A O 1
ATOM 744 N N . ASP A 1 97 ? -14.688 -0.972 14.617 1.00 78.81 97 ASP A N 1
ATOM 745 C CA . ASP A 1 97 ? -16.121 -1.199 14.433 1.00 78.81 97 ASP A CA 1
ATOM 746 C C . ASP A 1 97 ? -16.782 -0.032 13.677 1.00 78.81 97 ASP A C 1
ATOM 748 O O . ASP A 1 97 ? -17.643 -0.252 12.821 1.00 78.81 97 ASP A O 1
ATOM 752 N N . SER A 1 98 ? -16.365 1.218 13.930 1.00 75.44 98 SER A N 1
ATOM 753 C CA . SER A 1 98 ? -16.894 2.380 13.204 1.00 75.44 98 SER A CA 1
ATOM 754 C C . SER A 1 98 ? -16.487 2.388 11.725 1.00 75.44 98 SER A C 1
ATOM 756 O O . SER A 1 98 ? -17.342 2.628 10.869 1.00 75.44 98 SER A O 1
ATOM 758 N N . LEU A 1 99 ? -15.235 2.040 11.403 1.00 73.56 99 LEU A N 1
ATOM 759 C CA . LEU A 1 99 ? -14.759 1.908 10.019 1.00 73.56 99 LEU A CA 1
ATOM 760 C C . LEU A 1 99 ? -15.519 0.813 9.248 1.00 73.56 99 LEU A C 1
ATOM 762 O O . LEU A 1 99 ? -15.907 1.007 8.092 1.00 73.56 99 LEU A O 1
ATOM 766 N N . GLU A 1 100 ? -15.780 -0.334 9.882 1.00 67.44 100 GLU A N 1
ATOM 767 C CA . GLU A 1 100 ? -16.540 -1.433 9.269 1.00 67.44 100 GLU A CA 1
ATOM 768 C C . GLU A 1 100 ? -18.001 -1.040 8.988 1.00 67.44 100 GLU A C 1
ATOM 770 O O . GLU A 1 100 ? -18.545 -1.335 7.910 1.00 67.44 100 GLU A O 1
ATOM 775 N N . LEU A 1 101 ? -18.627 -0.318 9.924 1.00 60.00 101 LEU A N 1
ATOM 776 C CA . LEU A 1 101 ? -19.988 0.202 9.783 1.00 60.00 101 LEU A CA 1
ATOM 777 C C . LEU A 1 101 ? -20.106 1.234 8.655 1.00 60.00 101 LEU A C 1
ATOM 779 O O . LEU A 1 101 ? -21.102 1.212 7.924 1.00 60.00 101 LEU A O 1
ATOM 783 N N . GLU A 1 102 ? -19.114 2.106 8.469 1.00 59.38 102 GLU A N 1
ATOM 784 C CA . GLU A 1 102 ? -19.096 3.054 7.349 1.00 59.38 102 GLU A CA 1
ATOM 785 C C . GLU A 1 102 ? -18.932 2.347 5.996 1.00 59.38 102 GLU A C 1
ATOM 787 O O . GLU A 1 102 ? -19.655 2.671 5.046 1.00 59.38 102 GLU A O 1
ATOM 792 N N . SER A 1 103 ? -18.085 1.313 5.913 1.00 55.88 103 SER A N 1
ATOM 793 C CA . SER A 1 103 ? -17.913 0.537 4.673 1.00 55.88 103 SER A CA 1
ATOM 794 C C . SER A 1 103 ? -19.217 -0.151 4.232 1.00 55.88 103 SER A C 1
ATOM 796 O O . SER A 1 103 ? -19.582 -0.140 3.053 1.00 55.88 103 SER A O 1
ATOM 798 N N . THR A 1 104 ? -19.996 -0.659 5.194 1.00 53.34 104 THR A N 1
ATOM 799 C CA . THR A 1 104 ? -21.277 -1.334 4.931 1.00 53.34 104 THR A CA 1
ATOM 800 C C . THR A 1 104 ? -22.352 -0.342 4.471 1.00 53.34 104 THR A C 1
ATOM 802 O O . THR A 1 104 ? -23.174 -0.648 3.603 1.00 53.34 104 THR A O 1
ATOM 805 N N . GLN A 1 105 ? -22.341 0.881 5.011 1.00 49.00 105 GLN A N 1
ATOM 806 C CA . GLN A 1 105 ? -23.278 1.937 4.615 1.00 49.00 105 GLN A CA 1
ATOM 807 C C . GLN A 1 105 ? -22.987 2.497 3.215 1.00 49.00 105 GLN A C 1
ATOM 809 O O . GLN A 1 105 ? -23.925 2.856 2.495 1.00 49.00 105 GLN A O 1
ATOM 814 N N . LEU A 1 106 ? -21.719 2.530 2.795 1.00 47.12 106 LEU A N 1
ATOM 815 C CA . LEU A 1 106 ? -21.327 2.926 1.439 1.00 47.12 106 LEU A CA 1
ATOM 816 C C . LEU A 1 106 ? -21.766 1.893 0.387 1.00 47.12 106 LEU A C 1
ATOM 818 O O . LEU A 1 106 ? -22.300 2.279 -0.655 1.00 47.12 106 LEU A O 1
ATOM 822 N N . LEU A 1 107 ? -21.664 0.594 0.692 1.00 48.25 107 LEU A N 1
ATOM 823 C CA . LEU A 1 107 ? -22.160 -0.486 -0.177 1.00 48.25 107 LEU A CA 1
ATOM 824 C C . LEU A 1 107 ? -23.692 -0.484 -0.329 1.00 48.25 107 LEU A C 1
ATOM 826 O O . LEU A 1 107 ? -24.221 -0.838 -1.384 1.00 48.25 107 LEU A O 1
ATOM 830 N N . HIS A 1 108 ? -24.431 -0.038 0.690 1.00 43.72 108 HIS A N 1
ATOM 831 C CA . HIS A 1 108 ? -25.887 0.105 0.586 1.00 43.72 108 HIS A CA 1
ATOM 832 C C . HIS A 1 108 ? -26.317 1.348 -0.208 1.00 43.72 108 HIS A C 1
ATOM 834 O O . HIS A 1 108 ? -27.344 1.310 -0.887 1.00 43.72 108 HIS A O 1
ATOM 840 N N . LYS A 1 109 ? -25.535 2.437 -0.185 1.00 42.72 109 LYS A N 1
ATOM 841 C CA . LYS A 1 109 ? -25.827 3.643 -0.982 1.00 42.72 109 LYS A CA 1
ATOM 842 C C . LYS A 1 109 ? -25.557 3.469 -2.479 1.00 42.72 109 LYS A C 1
ATOM 844 O O . LYS A 1 109 ? -26.242 4.109 -3.272 1.00 42.72 109 LYS A O 1
ATOM 849 N N . SER A 1 110 ? -24.638 2.592 -2.888 1.00 47.50 110 SER A N 1
ATOM 850 C CA . SER A 1 110 ? -24.403 2.291 -4.312 1.00 47.50 110 SER A CA 1
ATOM 851 C C . SER A 1 110 ? -25.474 1.383 -4.939 1.00 47.50 110 SER A C 1
ATOM 853 O O . SER A 1 110 ? -25.564 1.300 -6.160 1.00 47.50 110 SER A O 1
ATOM 855 N N . SER A 1 111 ? -26.340 0.763 -4.128 1.00 50.53 111 SER A N 1
ATOM 856 C CA . SER A 1 111 ? -27.433 -0.108 -4.593 1.00 50.53 111 SER A CA 1
ATOM 857 C C . SER A 1 111 ? -28.790 0.603 -4.738 1.00 50.53 111 SER A C 1
ATOM 859 O O . SER A 1 111 ? -29.809 -0.052 -4.955 1.00 50.53 111 SER A O 1
ATOM 861 N N . GLY A 1 112 ? -28.839 1.937 -4.629 1.00 53.59 112 GLY A N 1
ATOM 862 C CA . GLY A 1 112 ? -30.091 2.699 -4.605 1.00 53.59 112 GLY A CA 1
ATOM 863 C C . GLY A 1 112 ? -30.111 3.949 -5.485 1.00 53.59 112 GLY A C 1
ATOM 864 O O . GLY A 1 112 ? -30.051 5.053 -4.958 1.00 53.59 112 GLY A O 1
ATOM 865 N N . SER A 1 113 ? -30.264 3.779 -6.804 1.00 43.09 113 SER A N 1
ATOM 866 C CA . SER A 1 113 ? -30.927 4.742 -7.713 1.00 43.09 113 SER A CA 1
ATOM 867 C C . SER A 1 113 ? -31.219 4.038 -9.056 1.00 43.09 113 SER A C 1
ATOM 869 O O . SER A 1 113 ? -30.333 3.892 -9.891 1.00 43.09 113 SER A O 1
ATOM 871 N N . ALA A 1 114 ? -32.330 3.297 -9.161 1.00 46.00 114 ALA A N 1
ATOM 872 C CA . ALA A 1 114 ? -33.621 3.752 -9.708 1.00 46.00 114 ALA A CA 1
ATOM 873 C C . ALA A 1 114 ? -33.519 4.125 -11.205 1.00 46.00 114 ALA A C 1
ATOM 875 O O . ALA A 1 114 ? -33.072 5.206 -11.562 1.00 46.00 114 ALA A O 1
ATOM 876 N N . THR A 1 115 ? -33.810 3.209 -12.136 1.00 49.62 115 THR A N 1
ATOM 877 C CA . THR A 1 115 ? -35.150 3.064 -12.751 1.00 49.62 115 THR A CA 1
ATOM 878 C C . THR A 1 115 ? -36.119 4.197 -12.412 1.00 49.62 115 THR A C 1
ATOM 880 O O . THR A 1 115 ? -36.703 4.215 -11.326 1.00 49.62 115 THR A O 1
ATOM 883 N N . GLY A 1 116 ? -36.312 5.078 -13.389 1.00 39.34 116 GLY A N 1
ATOM 884 C CA . GLY A 1 116 ? -37.394 6.049 -13.503 1.00 39.34 116 GLY A CA 1
ATOM 885 C C . GLY A 1 116 ? -37.460 6.533 -14.938 1.00 39.34 116 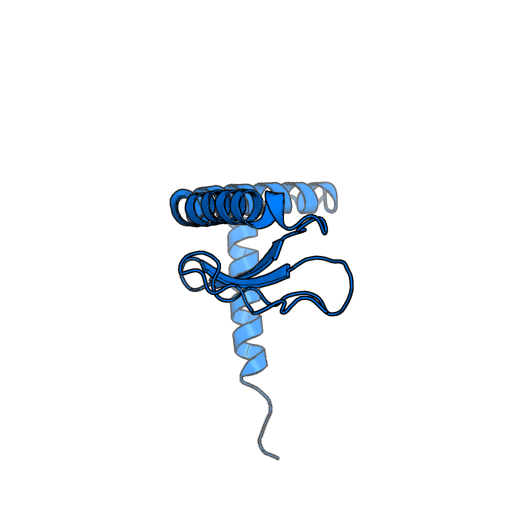GLY A C 1
ATOM 886 O O . GLY A 1 116 ? -36.537 7.280 -15.317 1.00 39.34 116 GLY A O 1
#

Sequence (116 aa):
MASSDEIHDPVLGTLVPPDEPGCWEGTVDIMGLEVDIAIDIPGNESQLEAIVAFAKEVVLFVQANESRVRETAVNELLEEVNQNWPDDKLTADEFRDSLELESTQLLHKSSGSATG